Protein 5FAF (pdb70)

Radius of gyration: 15.25 Å; Cα contacts (8 Å, |Δi|>4): 242; chains: 1; bounding box: 38×45×30 Å

InterPro domains:
  IPR007122 Villin/Gelsolin [PR00597] (375-396)
  IPR007122 Villin/Gelsolin [PR00597] (464-480)
  IPR007122 Villin/Gelsolin [PR00597] (489-507)
  IPR007122 Villin/Gelsolin [PR00597] (522-542)
  IPR007122 Villin/Gelsolin [PR00597] (576-596)
  IPR007122 Villin/Gelsolin [PR00597] (634-653)
  IPR007122 Villin/Gelsolin [PR00597] (690-712)
  IPR007122 Villin/Gelsolin [PR00597] (719-738)
  IPR007122 Villin/Gelsolin [PTHR11977] (52-773)
  IPR007122 Villin/Gelsolin [SM00262] (66-164)
  IPR007122 Villin/Gelsolin [SM00262] (185-277)
  IPR007122 Villin/Gelsolin [SM00262] (301-396)
  IPR007122 Villin/Gelsolin [SM00262] (445-542)
  IPR007122 Villin/Gelsolin [SM00262] (563-648)
  IPR007122 Villin/Gelsolin [SM00262] (668-763)
  IPR007123 Gelsolin-like domain [PF00626] (76-158)
  IPR007123 Gelsolin-like domain [PF00626] (197-270)
  IPR007123 Gelsolin-like domain [PF00626] (316-389)
  IPR007123 Gelsolin-like domain [PF00626] (455-536)
  IPR007123 Gelsolin-like domain [PF00626] (577-642)

Organism: Homo sapiens (NCBI:txid9606)

Secondary structure (DSSP, 8-state):
-----SPPPPPP-EEEEEE-SSS-EEEEE-SSGGG--TTSEEEEE-SSEEEEEE-TT--HHHHHHHHHHHHHIIIIISTT-SEEEEEETT---HHHHHHH-SPPP----PPP-

GO terms:
  GO:0060271 cilium assembly (P, IMP)
  GO:0005509 calcium ion binding (F, TAS)
  GO:0015629 actin cytoskeleton (C, TAS)
  GO:0051016 barbed-end actin filament capping (P, TAS)
  GO:1904813 ficolin-1-rich granule lumen (C, TAS)
  GO:0034774 secretory granule lumen (C, TAS)
  GO:0005576 extracellular region (C, TAS)
  GO:0005829 cytosol (C, TAS)
  GO:0005515 protein binding (F, IPI)
  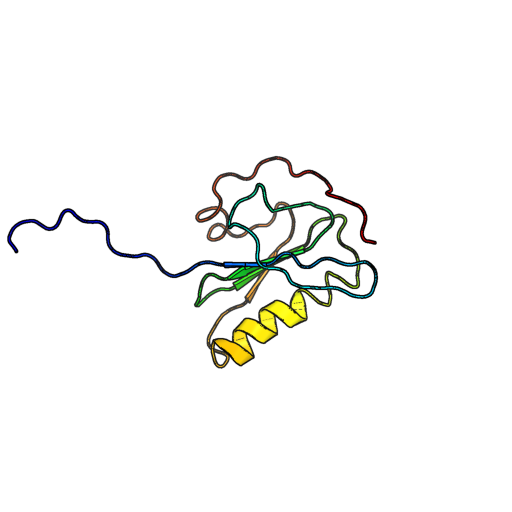GO:0030042 actin filament depolymerization (P, IDA)
  GO:0005576 extracellular region (C, HDA)
  GO:0036313 phosphatidylinositol 3-kinase catalytic subun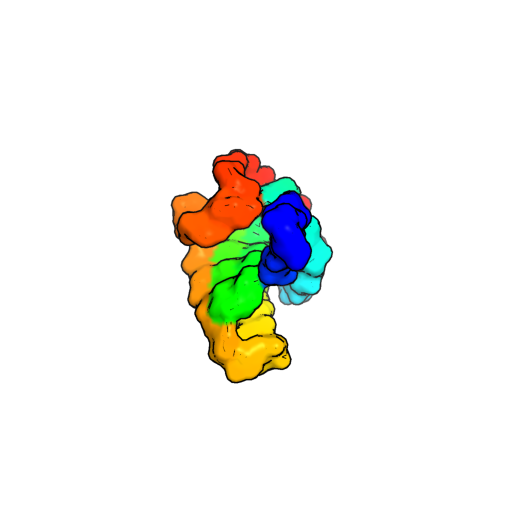it binding (F, IPI)
  GO:0015629 actin cytoskeleton (C, IDA)
  GO:0005576 extracellular region (C, IDA)
  GO:0005634 nucleus (C, IDA)
  GO:0005737 cytoplasm (C, IDA)
  GO:0005829 cytosol (C, IDA)
  GO:0005886 plasma membrane (C, IDA)
  GO:0016528 sarcoplasm (C, IDA)
  GO:0030478 actin cap (C, IDA)

Sequence (113 aa):
GSSSHHVVPNEVVVVQRLFQQVKGRRVVRATTEEVPVSWEESFKNGDCFILDLGNNIHQWCGSNSNRRYERRLKKATQVSKGIRDNERSSGRRARRVHVSEEEEGGTEPEEAMLQQVLGPKKPALPAGTTEDT

B-factor: mean 24.05, std 17.86, range [8.18, 190.81]

CATH classification: 3.40.20.10

Foldseek 3Di:
DPDDDDDDDAADKWKWWWAADQPTDTDTDDLELLPDALQTWMWIDRDQEIETEHHPNHDPNRVVVSVVVRVCCCCVVVVVRHHYHYDYVPGDDPVSCVRHPDHDDHHHDDDHD

Structure (mmCIF, N/CA/C/O backbone):
data_5FAF
#
_entry.id   5FAF
#
_cell.length_a   26.390
_cell.length_b   50.120
_cell.length_c   80.180
_cell.angle_alpha   90.00
_cell.angle_beta   90.00
_cell.angle_gamma   90.00
#
_symmetry.space_group_name_H-M   'P 2 21 21'
#
loop_
_entity.id
_entity.type
_entity.pdbx_description
1 polymer Gelsolin
2 non-polymer 'CALCIUM ION'
3 non-polymer GLYCEROL
4 non-polymer 'CHLORIDE ION'
5 non-polymer 'ACETATE ION'
6 water water
#
loop_
_atom_site.group_PDB
_atom_site.id
_atom_site.type_symbol
_atom_site.label_atom_id
_atom_site.label_alt_id
_atom_site.label_comp_id
_atom_site.label_asym_id
_atom_site.label_entity_id
_atom_site.label_seq_id
_atom_site.pdbx_PDB_ins_code
_atom_site.Cartn_x
_atom_site.Cartn_y
_atom_site.Cartn_z
_atom_site.occupancy
_atom_site.B_iso_or_equiv
_atom_site.auth_seq_id
_atom_site.auth_comp_id
_atom_site.auth_asym_id
_atom_site.auth_atom_id
_atom_site.pdbx_PDB_model_num
ATOM 1 N N . GLY A 1 1 ? -15.148 -46.352 -18.935 1.00 21.87 148 GLY A N 1
ATOM 2 C CA . GLY A 1 1 ? -16.493 -46.063 -19.285 1.00 23.00 148 GLY A CA 1
ATOM 3 C C . GLY A 1 1 ? -16.624 -45.522 -20.678 1.00 16.45 148 GLY A C 1
ATOM 4 O O . GLY A 1 1 ? -15.644 -45.130 -21.293 1.00 14.63 148 GLY A O 1
ATOM 5 N N . SER A 1 2 ? -17.851 -45.491 -21.140 1.00 16.93 149 SER A N 1
ATOM 6 C CA A SER A 1 2 ? -18.101 -45.020 -22.487 0.40 15.36 149 SER A CA 1
ATOM 7 C CA B SER A 1 2 ? -18.156 -44.996 -22.470 0.41 16.29 149 SER A CA 1
ATOM 8 C CA C SER A 1 2 ? -18.142 -45.013 -22.477 0.19 17.51 149 SER A CA 1
ATOM 9 C C . SER A 1 2 ? -17.857 -43.532 -22.689 1.00 15.31 149 SER A C 1
ATOM 10 O O . SER A 1 2 ? -17.483 -43.123 -23.802 1.00 15.61 149 SER A O 1
ATOM 17 N N . HIS A 1 3 ? -18.056 -42.697 -21.656 1.00 15.92 150 HIS A N 1
ATOM 18 C CA . HIS A 1 3 ? -17.912 -41.226 -21.826 1.00 16.16 150 HIS A CA 1
ATOM 19 C C . HIS A 1 3 ? -17.111 -40.625 -20.729 1.00 14.45 150 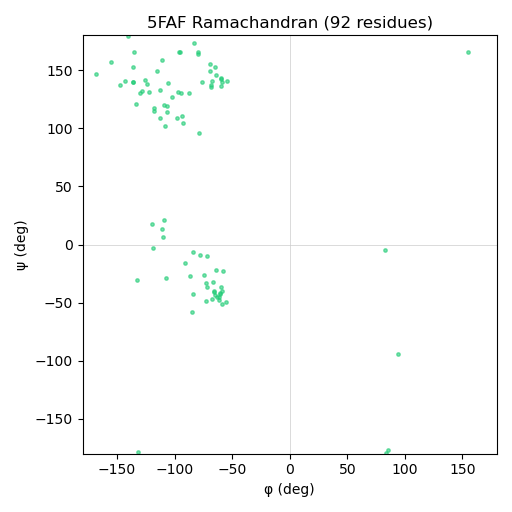HIS A C 1
ATOM 20 O O . HIS A 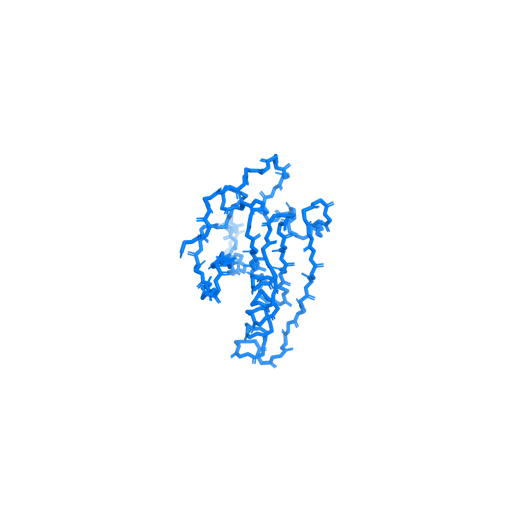1 3 ? -17.483 -40.729 -19.584 1.00 20.69 150 HIS A O 1
ATOM 27 N N . HIS A 1 4 ? -16.021 -39.999 -21.089 1.00 14.46 151 HIS A N 1
ATOM 28 C CA . HIS A 1 4 ? -15.102 -39.352 -20.173 1.00 13.74 151 HIS A CA 1
ATOM 29 C C . HIS A 1 4 ? -15.240 -37.892 -20.344 1.00 14.97 151 HIS A C 1
ATOM 30 O O . HIS A 1 4 ? -14.684 -37.301 -21.313 1.00 15.81 151 HIS A O 1
ATOM 37 N N . VAL A 1 5 ? -15.956 -37.254 -19.411 1.00 15.37 152 VAL A N 1
ATOM 38 C CA . VAL A 1 5 ? -16.221 -35.815 -19.561 1.00 17.66 152 VAL A CA 1
ATOM 39 C C . VAL A 1 5 ? -15.624 -35.000 -18.414 1.00 15.76 152 VAL A C 1
ATOM 40 O O . VAL A 1 5 ? -15.692 -33.752 -18.426 1.00 18.88 152 VAL A O 1
ATOM 44 N N . VAL A 1 6 ? -15.013 -35.670 -17.425 1.00 15.83 153 VAL A N 1
ATOM 45 C CA . VAL A 1 6 ? -14.471 -34.965 -16.270 1.00 16.81 153 VAL A CA 1
ATOM 46 C C . VAL A 1 6 ? -13.039 -34.521 -16.597 1.00 15.97 153 VAL A C 1
ATOM 47 O O . VAL A 1 6 ? -12.189 -35.340 -16.968 1.00 17.00 153 VAL A O 1
ATOM 51 N N . PRO A 1 7 ? -12.750 -33.217 -16.340 1.00 16.21 154 PRO A N 1
ATOM 52 C CA . PRO A 1 7 ? -11.388 -32.773 -16.533 1.00 18.49 154 PRO A CA 1
ATOM 53 C C . PRO A 1 7 ? -10.341 -33.531 -15.677 1.00 17.53 154 PRO A C 1
ATOM 54 O O . PRO A 1 7 ? -10.583 -33.773 -14.488 1.00 21.89 154 PRO A O 1
ATOM 58 N N . ASN A 1 8 ? -9.175 -33.840 -16.238 1.00 17.77 155 ASN A N 1
ATOM 59 C CA . ASN A 1 8 ? -8.039 -34.375 -15.478 1.00 19.42 155 ASN A CA 1
ATOM 60 C C . ASN A 1 8 ? -7.448 -33.300 -14.526 1.00 21.99 155 ASN A C 1
ATOM 61 O O . ASN A 1 8 ? -7.432 -32.087 -14.849 1.00 25.34 155 ASN A O 1
ATOM 66 N N . GLU A 1 9 ? -6.801 -33.776 -13.465 1.00 21.71 156 GLU A N 1
ATOM 67 C CA . GLU A 1 9 ? -6.055 -32.897 -12.572 1.00 26.39 156 GLU A CA 1
ATOM 68 C C . GLU A 1 9 ? -4.828 -32.321 -13.240 1.00 40.99 156 GLU A C 1
ATOM 69 O O . GLU A 1 9 ? -4.197 -33.039 -13.937 1.00 33.16 156 GLU A O 1
ATOM 75 N N . VAL A 1 10 ? -4.514 -31.018 -13.078 1.00 35.45 157 VAL A N 1
ATOM 76 C CA . VAL A 1 10 ? -3.230 -30.444 -13.610 1.00 38.68 157 VAL A CA 1
ATOM 77 C C . VAL A 1 10 ? -2.200 -30.425 -12.492 1.00 27.09 157 VAL A C 1
ATOM 78 O O . VAL A 1 10 ? -2.513 -30.683 -11.415 1.00 30.69 157 VAL A O 1
ATOM 82 N N . VAL A 1 11 ? -0.923 -30.225 -12.880 1.00 38.34 158 VAL A N 1
ATOM 83 C CA . VAL A 1 11 ? 0.218 -30.305 -12.000 1.00 38.38 158 VAL A CA 1
ATOM 84 C C . VAL A 1 11 ? -0.016 -29.205 -10.879 1.00 26.19 158 VAL A C 1
ATOM 85 O O . VAL A 1 11 ? -0.560 -28.181 -11.130 1.00 28.74 158 VAL A O 1
ATOM 89 N N . VAL A 1 12 ? 0.346 -29.499 -9.670 1.00 26.09 159 VAL A N 1
ATOM 90 C CA A VAL A 1 12 ? 0.340 -28.517 -8.584 0.50 20.28 159 VAL A CA 1
ATOM 91 C CA B VAL A 1 12 ? 0.314 -28.517 -8.609 0.50 20.83 159 VAL A CA 1
ATOM 92 C C . VAL A 1 12 ? 1.230 -27.307 -8.980 1.00 18.06 159 VAL A C 1
ATOM 93 O O . VAL A 1 12 ? 2.253 -27.428 -9.620 1.00 23.02 159 VAL A O 1
ATOM 100 N N . GLN A 1 13 ? 0.753 -26.137 -8.649 1.00 15.63 160 GLN A N 1
ATOM 101 C CA . GLN A 1 13 ? 1.434 -24.877 -8.860 1.00 15.02 160 GLN A CA 1
ATOM 102 C C . GLN A 1 13 ? 1.500 -24.160 -7.523 1.00 13.73 160 GLN A C 1
ATOM 103 O O . GLN A 1 13 ? 0.505 -24.161 -6.772 1.00 16.22 160 GLN A O 1
ATOM 109 N N . ARG A 1 14 ? 2.609 -23.515 -7.272 1.00 11.49 161 ARG A N 1
ATOM 110 C CA . ARG A 1 14 ? 2.748 -22.656 -6.057 1.00 11.39 161 ARG A CA 1
ATOM 111 C C . ARG A 1 14 ? 3.420 -21.375 -6.434 1.00 10.39 161 ARG A C 1
ATOM 112 O O . ARG A 1 14 ? 4.205 -21.342 -7.392 1.00 10.82 161 ARG A O 1
ATOM 120 N N . LEU A 1 15 ? 3.119 -20.319 -5.671 1.00 10.31 162 LEU A N 1
ATOM 121 C CA . LEU A 1 15 ? 3.771 -19.051 -5.863 1.00 10.24 162 LEU A CA 1
ATOM 122 C C . LEU A 1 15 ? 4.319 -18.600 -4.491 1.00 9.83 162 LEU A C 1
ATOM 123 O O . LEU A 1 15 ? 3.580 -18.612 -3.514 1.00 10.12 162 LEU A O 1
ATOM 128 N N . PHE A 1 16 ? 5.567 -18.183 -4.482 1.00 9.57 163 PHE A N 1
ATOM 129 C CA . PHE A 1 16 ? 6.175 -17.594 -3.294 1.00 9.94 163 PHE A CA 1
ATOM 130 C C . PHE A 1 16 ? 6.491 -16.144 -3.484 1.00 9.38 163 PHE A C 1
ATOM 131 O O . PHE A 1 16 ? 7.131 -15.774 -4.514 1.00 10.71 163 PHE A O 1
ATOM 139 N N . GLN A 1 17 ? 6.135 -15.314 -2.512 1.00 9.48 164 GLN A N 1
ATOM 140 C CA A GLN A 1 17 ? 6.615 -13.949 -2.433 0.41 10.17 164 GLN A CA 1
ATOM 141 C CA B GLN A 1 17 ? 6.592 -13.969 -2.408 0.59 10.36 164 GLN A CA 1
ATOM 142 C C . GLN A 1 17 ? 7.914 -13.927 -1.619 1.00 10.09 164 GLN A C 1
ATOM 143 O O . GLN A 1 17 ? 7.953 -14.490 -0.518 1.00 11.38 164 GLN A O 1
ATOM 154 N N . VAL A 1 18 ? 8.918 -13.295 -2.200 1.00 9.80 165 VAL A N 1
ATOM 155 C CA . VAL A 1 18 ? 10.234 -13.165 -1.597 1.00 10.01 165 VAL A CA 1
ATOM 156 C C . VAL A 1 18 ? 10.425 -11.705 -1.291 1.00 10.49 165 VAL A C 1
ATOM 157 O O . VAL A 1 18 ? 10.542 -10.863 -2.181 1.00 11.35 165 VAL A O 1
ATOM 161 N N . LYS A 1 19 ? 10.398 -11.393 0.031 1.00 10.77 166 LYS A N 1
ATOM 162 C CA . LYS A 1 19 ? 10.239 -10.026 0.506 1.00 12.04 166 LYS A CA 1
ATOM 163 C C . LYS A 1 19 ? 10.978 -9.768 1.804 1.00 12.49 166 LYS A C 1
ATOM 164 O O . LYS A 1 19 ? 10.852 -10.597 2.729 1.00 13.46 166 LYS A O 1
ATOM 170 N N . GLY A 1 20 ? 11.641 -8.632 1.884 1.00 14.03 167 GLY A N 1
ATOM 171 C CA . GLY A 1 20 ? 12.191 -8.169 3.119 1.00 16.24 167 GLY A CA 1
ATOM 172 C C . GLY A 1 20 ? 13.335 -7.277 2.872 1.00 21.96 167 GLY A C 1
ATOM 173 O O . GLY A 1 20 ? 13.934 -7.192 1.805 1.00 21.59 167 GLY A O 1
ATOM 174 N N . ARG A 1 21 ? 13.649 -6.616 3.971 1.00 30.44 168 ARG A N 1
ATOM 175 C CA . ARG A 1 21 ? 14.499 -5.374 3.931 1.00 38.38 168 ARG A CA 1
ATOM 176 C C . ARG A 1 21 ? 15.888 -5.834 3.930 1.00 31.00 168 ARG A C 1
ATOM 177 O O . ARG A 1 21 ? 16.667 -5.419 3.048 1.00 64.97 168 ARG A O 1
ATOM 185 N N . ARG A 1 22 ? 16.237 -6.605 4.985 1.00 30.68 169 ARG A N 1
ATOM 186 C CA . ARG A 1 22 ? 17.477 -7.337 5.052 1.00 32.37 169 ARG A CA 1
ATOM 187 C C . ARG A 1 22 ? 17.274 -8.795 5.495 1.00 67.94 169 ARG A C 1
ATOM 188 O O . ARG A 1 22 ? 18.062 -9.685 5.078 1.00 49.46 169 ARG A O 1
ATOM 196 N N . VAL A 1 23 ? 16.230 -9.041 6.322 1.00 32.28 170 VAL A N 1
ATOM 197 C CA . VAL A 1 23 ? 15.734 -10.400 6.629 1.00 20.74 170 VAL A CA 1
ATOM 198 C C . VAL A 1 23 ? 14.638 -10.669 5.616 1.00 17.79 170 VAL A C 1
ATOM 199 O O . VAL A 1 23 ? 13.522 -10.121 5.635 1.00 27.65 170 VAL A O 1
ATOM 203 N N . VAL A 1 24 ? 14.976 -11.474 4.663 1.00 15.72 171 VAL A N 1
ATOM 204 C CA . VAL A 1 24 ? 14.098 -11.746 3.528 1.00 13.10 171 VAL A CA 1
ATOM 205 C C . VAL A 1 24 ? 13.433 -13.109 3.728 1.00 13.34 171 VAL A C 1
ATOM 206 O O . VAL A 1 24 ? 14.132 -14.090 3.957 1.00 17.49 171 VAL A O 1
ATOM 210 N N . ARG A 1 25 ? 12.104 -13.158 3.639 1.00 12.19 172 ARG A N 1
ATOM 211 C CA . ARG A 1 25 ? 11.320 -14.331 3.822 1.00 12.44 172 ARG A CA 1
ATOM 212 C C . ARG A 1 25 ? 10.605 -14.702 2.503 1.00 12.15 172 ARG A C 1
ATOM 213 O O . ARG A 1 25 ? 10.223 -13.825 1.756 1.00 14.65 172 ARG A O 1
ATOM 221 N N . ALA A 1 26 ? 10.402 -16.007 2.325 1.00 10.21 173 ALA A N 1
ATOM 222 C CA . ALA A 1 26 ? 9.589 -16.548 1.254 1.00 10.50 173 ALA A CA 1
ATOM 223 C C . ALA A 1 26 ? 8.304 -17.052 1.800 1.00 11.31 173 ALA A C 1
ATOM 224 O O . ALA A 1 26 ? 8.314 -17.939 2.661 1.00 13.72 173 ALA A O 1
ATOM 226 N N . THR A 1 27 ? 7.182 -16.489 1.352 1.00 11.05 174 THR A N 1
ATOM 227 C CA A THR A 1 27 ? 5.839 -16.771 1.856 0.69 11.03 174 THR A CA 1
ATOM 228 C CA B THR A 1 27 ? 5.890 -16.931 1.815 0.31 13.09 174 THR A CA 1
ATOM 229 C C . THR A 1 27 ? 4.995 -17.264 0.662 1.00 10.43 174 THR A C 1
ATOM 230 O O . THR A 1 27 ? 4.944 -16.588 -0.360 1.00 11.47 174 THR A O 1
ATOM 237 N N . GLU A 1 28 ? 4.297 -18.376 0.856 1.00 11.21 175 GLU A N 1
ATOM 238 C CA A GLU A 1 28 ? 3.402 -18.813 -0.197 0.50 11.33 175 GLU A CA 1
ATOM 239 C CA B GLU A 1 28 ? 3.404 -18.859 -0.208 0.50 12.28 175 GLU A CA 1
ATOM 240 C C . GLU A 1 28 ? 2.195 -17.906 -0.289 1.00 11.23 175 GLU A C 1
ATOM 241 O O . GLU A 1 28 ? 1.599 -17.531 0.750 1.00 13.91 175 GLU A O 1
ATOM 252 N N . VAL A 1 29 ? 1.823 -17.550 -1.525 1.00 10.51 176 VAL A N 1
ATOM 253 C CA . VAL A 1 29 ? 0.758 -16.624 -1.811 1.00 10.26 176 VAL A CA 1
ATOM 254 C C . VAL A 1 29 ? -0.102 -17.215 -2.941 1.00 10.65 176 VAL A C 1
ATOM 255 O O . VAL A 1 29 ? 0.326 -18.147 -3.644 1.00 11.46 176 VAL A O 1
ATOM 259 N N . PRO A 1 30 ? -1.302 -16.676 -3.176 1.00 11.68 177 PRO A N 1
ATOM 260 C CA . PRO A 1 30 ? -2.123 -17.227 -4.255 1.00 11.70 177 PRO A CA 1
ATOM 261 C C . PRO A 1 30 ? -1.453 -17.036 -5.611 1.00 11.53 177 PRO A C 1
ATOM 262 O O . PRO A 1 30 ? -0.819 -16.050 -5.912 1.00 12.55 177 PRO A O 1
ATOM 266 N N . VAL A 1 31 ? -1.679 -18.029 -6.475 1.00 12.01 178 VAL A N 1
ATOM 267 C CA . VAL A 1 31 ? -1.104 -18.010 -7.827 1.00 12.43 178 VAL A CA 1
ATOM 268 C C . VAL A 1 31 ? -1.941 -17.082 -8.709 1.00 12.41 178 VAL A C 1
ATOM 269 O O . VAL A 1 31 ? -2.987 -17.488 -9.255 1.00 14.79 178 VAL A O 1
ATOM 273 N N . SER A 1 32 ? -1.499 -15.846 -8.838 1.00 13.30 179 SER A N 1
ATOM 274 C CA . SER A 1 32 ? -2.232 -14.800 -9.501 1.00 14.25 179 SER A CA 1
ATOM 275 C C . SER A 1 32 ? -1.334 -13.598 -9.720 1.00 12.28 179 SER A C 1
ATOM 276 O O . SER A 1 32 ? -0.525 -13.313 -8.826 1.00 12.39 179 SER A O 1
ATOM 279 N N . TRP A 1 33 ? -1.525 -12.870 -10.816 1.00 12.71 180 TRP A N 1
ATOM 280 C CA . TRP A 1 33 ? -0.831 -11.582 -10.931 1.00 12.56 180 TRP A CA 1
ATOM 281 C C . TRP A 1 33 ? -1.171 -10.638 -9.789 1.00 13.55 180 TRP A C 1
ATOM 282 O O . TRP A 1 33 ? -0.406 -9.752 -9.526 1.00 13.54 180 TRP A O 1
ATOM 293 N N . GLU A 1 34 ? -2.340 -10.849 -9.122 1.00 13.94 181 GLU A N 1
ATOM 294 C CA A GLU A 1 34 ? -2.663 -9.919 -8.036 0.56 11.17 181 GLU A CA 1
ATOM 295 C CA B GLU A 1 34 ? -2.724 -10.017 -7.987 0.44 14.95 181 GLU A CA 1
ATOM 296 C C . GLU A 1 34 ? -1.700 -10.075 -6.865 1.00 13.87 181 GLU A C 1
ATOM 297 O O . GLU A 1 34 ? -1.564 -9.137 -6.037 1.00 15.15 181 GLU A O 1
ATOM 308 N N . SER A 1 35 ? -0.974 -11.201 -6.768 1.00 12.49 182 SER A N 1
ATOM 309 C CA . SER A 1 35 ? 0.074 -11.347 -5.772 1.00 11.42 182 SER A CA 1
ATOM 310 C C . SER A 1 35 ? 1.334 -10.569 -6.087 1.00 11.36 182 SER A C 1
ATOM 311 O O . SER A 1 35 ? 2.141 -10.260 -5.197 1.00 12.52 182 SER A O 1
ATOM 314 N N . PHE A 1 36 ? 1.563 -10.317 -7.371 1.00 12.01 183 PHE A N 1
ATOM 315 C CA . PHE A 1 36 ? 2.813 -9.730 -7.809 1.00 12.33 183 PHE A CA 1
ATOM 316 C C . PHE A 1 36 ? 2.867 -8.231 -7.495 1.00 13.23 183 PHE A C 1
ATOM 317 O O . PHE A 1 36 ? 1.902 -7.508 -7.697 1.00 15.16 183 PHE A O 1
ATOM 325 N N . LYS A 1 37 ? 4.037 -7.784 -7.070 1.00 12.39 184 LYS A N 1
ATOM 326 C CA . LYS A 1 37 ? 4.344 -6.418 -6.802 1.00 13.25 184 LYS A CA 1
ATOM 327 C C . LYS A 1 37 ? 5.689 -6.100 -7.367 1.00 13.92 184 LYS A C 1
ATOM 328 O O . LYS A 1 37 ? 6.620 -6.919 -7.243 1.00 14.86 184 LYS A O 1
ATOM 334 N N . ASN A 1 38 ? 5.857 -4.904 -7.966 1.00 13.75 185 ASN A N 1
ATOM 335 C CA . ASN A 1 38 ? 7.136 -4.625 -8.564 1.00 15.44 185 ASN A CA 1
ATOM 336 C C . ASN A 1 38 ? 8.266 -4.373 -7.539 1.00 13.19 185 ASN A C 1
ATOM 337 O O . ASN A 1 38 ? 9.418 -4.350 -7.941 1.00 16.40 185 ASN A O 1
ATOM 342 N N . GLY A 1 39 ? 7.891 -4.248 -6.273 1.00 12.66 186 GLY A N 1
ATOM 343 C CA . GLY A 1 39 ? 8.876 -4.095 -5.227 1.00 13.64 186 GLY A CA 1
ATOM 344 C C . GLY A 1 39 ? 9.489 -5.368 -4.700 1.00 13.13 186 GLY A C 1
ATOM 345 O O . GLY A 1 39 ? 10.426 -5.256 -3.929 1.00 14.43 186 GLY A O 1
ATOM 346 N N . ASP A 1 40 ? 9.024 -6.568 -5.118 1.00 12.26 187 ASP A N 1
ATOM 347 C CA . ASP A 1 40 ? 9.506 -7.799 -4.548 1.00 11.81 187 ASP A CA 1
ATOM 348 C C . ASP A 1 40 ? 9.877 -8.811 -5.633 1.00 11.47 187 ASP A C 1
ATOM 349 O O . ASP A 1 40 ? 9.795 -8.472 -6.833 1.00 11.93 187 ASP A O 1
ATOM 354 N N . CYS A 1 41 ? 10.309 -9.985 -5.217 1.00 10.60 188 CYS A N 1
ATOM 355 C CA . CYS A 1 41 ? 10.558 -11.107 -6.099 1.00 10.30 188 CYS A CA 1
ATOM 356 C C . CYS A 1 41 ? 9.532 -12.193 -5.844 1.00 9.63 188 CYS A C 1
ATOM 357 O O . CYS A 1 41 ? 8.938 -12.269 -4.753 1.00 9.88 188 CYS A O 1
ATOM 360 N N . PHE A 1 42 ? 9.349 -13.075 -6.837 1.00 9.13 189 PHE A N 1
ATOM 361 C CA . PHE A 1 42 ? 8.354 -14.128 -6.812 1.00 9.51 189 PHE A CA 1
ATOM 362 C C . PHE A 1 42 ? 8.899 -15.378 -7.473 1.00 9.26 189 PHE A C 1
ATOM 363 O O . PHE A 1 42 ? 9.581 -15.289 -8.502 1.00 10.63 189 PHE A O 1
ATOM 371 N N . ILE A 1 43 ? 8.563 -16.530 -6.867 1.00 8.18 190 ILE A N 1
ATOM 372 C CA . ILE A 1 43 ? 8.968 -17.813 -7.431 1.00 8.85 190 ILE A CA 1
ATOM 373 C C . ILE A 1 43 ? 7.714 -18.564 -7.766 1.00 9.17 190 ILE A C 1
ATOM 374 O O . ILE A 1 43 ? 6.898 -18.913 -6.869 1.00 9.73 190 ILE A O 1
ATOM 379 N N . LEU A 1 44 ? 7.510 -18.808 -9.090 1.00 8.96 191 LEU A N 1
ATOM 380 C CA . LEU A 1 44 ? 6.359 -19.577 -9.563 1.00 9.34 191 LEU A CA 1
ATOM 381 C C . LEU A 1 44 ? 6.827 -21.014 -9.805 1.00 9.67 191 LEU A C 1
ATOM 382 O O . LEU A 1 44 ? 7.630 -21.257 -10.763 1.00 10.35 191 LEU A O 1
ATOM 387 N N . ASP A 1 45 ? 6.415 -21.961 -8.961 1.00 9.45 192 ASP A N 1
ATOM 388 C CA . ASP A 1 45 ? 6.815 -23.332 -9.027 1.00 9.68 192 ASP A CA 1
ATOM 389 C C . ASP A 1 45 ? 5.820 -24.133 -9.827 1.00 11.31 192 ASP A C 1
ATOM 390 O O . ASP A 1 45 ? 4.664 -24.278 -9.390 1.00 12.50 192 ASP A O 1
ATOM 395 N N . LEU A 1 46 ? 6.252 -24.567 -10.994 1.00 10.77 193 LEU A N 1
ATOM 396 C CA . LEU A 1 46 ? 5.450 -25.382 -11.892 1.00 12.42 193 LEU A CA 1
ATOM 397 C C . LEU A 1 46 ? 5.921 -26.808 -11.978 1.00 14.38 193 LEU A C 1
ATOM 398 O O . LEU A 1 46 ? 5.638 -27.481 -12.968 1.00 21.72 193 LEU A O 1
ATOM 403 N N . GLY A 1 47 ? 6.656 -27.280 -11.012 1.00 13.17 194 GLY A N 1
ATOM 404 C CA . GLY A 1 47 ? 7.041 -28.686 -10.928 1.00 14.73 194 GLY A CA 1
ATOM 405 C C . GLY A 1 47 ? 8.389 -28.938 -11.550 1.00 11.60 194 GLY A C 1
ATOM 406 O O . GLY A 1 47 ? 9.418 -28.716 -10.945 1.00 13.39 194 GLY A O 1
ATOM 407 N N . ASN A 1 48 ? 8.376 -29.326 -12.832 1.00 12.63 195 ASN A N 1
ATOM 408 C CA . ASN A 1 48 ? 9.624 -29.520 -13.543 1.00 12.04 195 ASN A CA 1
ATOM 409 C C . ASN A 1 48 ? 10.310 -28.242 -14.012 1.00 11.94 195 ASN A C 1
ATOM 410 O O . ASN A 1 48 ? 11.462 -28.258 -14.434 1.00 13.26 195 ASN A O 1
ATOM 415 N N . ASN A 1 49 ? 9.578 -27.125 -13.871 1.00 11.40 196 ASN A N 1
ATOM 416 C CA . ASN A 1 49 ? 10.077 -25.831 -14.240 1.00 11.07 196 ASN A CA 1
ATOM 417 C C . ASN A 1 49 ? 9.703 -24.842 -13.111 1.00 10.62 196 ASN A C 1
ATOM 418 O O . ASN A 1 49 ? 8.592 -24.928 -12.572 1.00 11.22 196 ASN A O 1
ATOM 423 N N . ILE A 1 50 ? 10.638 -23.959 -12.805 1.00 9.94 197 ILE A N 1
ATOM 424 C CA . ILE A 1 50 ? 10.492 -22.989 -11.735 1.00 10.03 197 ILE A CA 1
ATOM 425 C C . ILE A 1 50 ? 10.856 -21.637 -12.353 1.00 9.76 197 ILE A C 1
ATOM 426 O O . ILE A 1 50 ? 11.907 -21.504 -12.955 1.00 12.05 197 ILE A O 1
ATOM 431 N N . HIS A 1 51 ? 9.979 -20.670 -12.135 1.00 9.46 198 HIS A N 1
ATOM 432 C CA . HIS A 1 51 ? 10.161 -19.347 -12.722 1.00 10.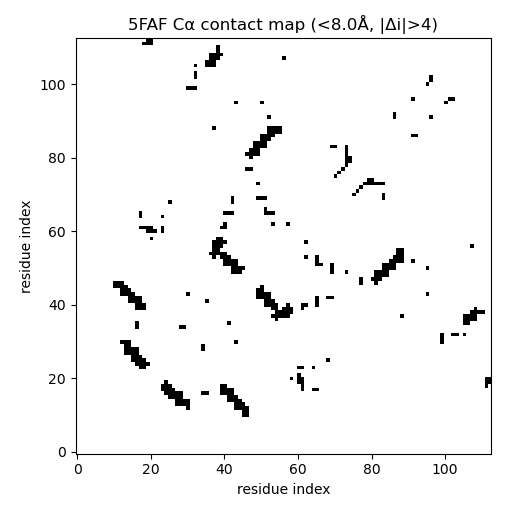35 198 HIS A CA 1
ATOM 433 C C . HIS A 1 51 ? 10.527 -18.401 -11.601 1.00 9.81 198 HIS A C 1
ATOM 434 O O . HIS A 1 51 ? 9.765 -18.219 -10.623 1.00 10.78 198 HIS A O 1
ATOM 441 N N . GLN A 1 52 ? 11.697 -17.776 -11.684 1.00 9.70 199 GLN A N 1
ATOM 442 C CA . GLN A 1 52 ? 12.216 -16.826 -10.683 1.00 9.59 199 GLN A CA 1
ATOM 443 C C . GLN A 1 52 ? 12.106 -15.420 -11.288 1.00 9.71 199 GLN A C 1
ATOM 444 O O . GLN A 1 52 ? 12.750 -15.118 -12.290 1.00 12.03 199 GLN A O 1
ATOM 450 N N . TRP A 1 53 ? 11.271 -14.575 -10.708 1.00 10.22 200 TRP A N 1
ATOM 451 C CA . TRP A 1 53 ? 10.926 -13.281 -11.227 1.00 10.49 200 TRP A CA 1
ATOM 452 C C . TRP A 1 53 ? 11.269 -12.215 -10.202 1.00 12.16 200 TRP A C 1
ATOM 453 O O . TRP A 1 53 ? 10.820 -12.338 -9.065 1.00 11.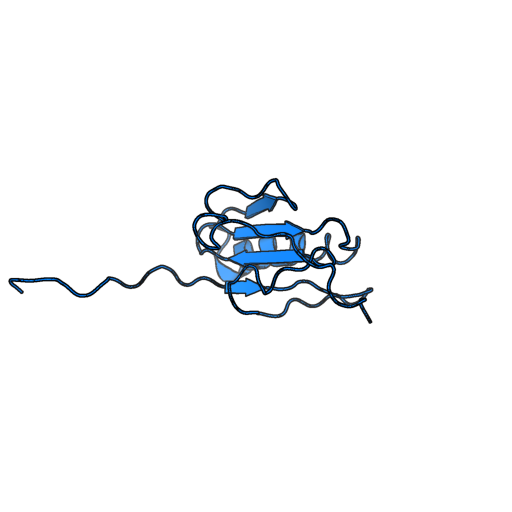15 200 TRP A O 1
ATOM 464 N N . CYS A 1 54 ? 11.957 -11.149 -10.619 1.00 11.85 201 CYS A N 1
ATOM 465 C CA . CYS A 1 54 ? 12.162 -10.044 -9.728 1.00 13.64 201 CYS A CA 1
ATOM 466 C C . CYS A 1 54 ? 11.677 -8.769 -10.295 1.00 15.06 201 CYS A C 1
ATOM 467 O O . CYS A 1 54 ? 11.925 -8.431 -11.483 1.00 16.75 201 CYS A O 1
ATOM 470 N N . GLY A 1 55 ? 11.018 -7.948 -9.476 1.00 14.05 202 GLY A N 1
ATOM 471 C CA . GLY A 1 55 ? 10.473 -6.706 -9.933 1.00 16.70 202 GLY A CA 1
ATOM 472 C C . GLY A 1 55 ? 11.554 -5.612 -10.028 1.00 15.53 202 GLY A C 1
ATOM 473 O O . GLY A 1 55 ? 12.609 -5.670 -9.380 1.00 17.65 202 GLY A O 1
ATOM 474 N N . SER A 1 56 ? 11.205 -4.552 -10.759 1.00 18.91 203 SER A N 1
ATOM 475 C CA . SER A 1 56 ? 12.116 -3.463 -10.957 1.00 22.71 203 SER A CA 1
ATOM 476 C C . SER A 1 56 ? 12.486 -2.720 -9.668 1.00 21.45 203 SER A C 1
ATOM 477 O O . SER A 1 56 ? 13.581 -2.133 -9.615 1.00 25.86 203 SER A O 1
ATOM 481 N N . ASN A 1 57 ? 11.678 -2.810 -8.630 1.00 18.17 204 ASN A N 1
ATOM 482 C CA . ASN A 1 57 ? 11.945 -2.134 -7.358 1.00 19.70 204 ASN A CA 1
ATOM 483 C C . ASN A 1 57 ? 12.292 -3.078 -6.215 1.00 17.52 204 ASN A C 1
ATOM 484 O O . ASN A 1 57 ? 12.346 -2.668 -5.079 1.00 19.59 204 ASN A O 1
ATOM 489 N N . SER A 1 58 ? 12.573 -4.322 -6.592 1.00 17.32 205 SER A N 1
ATOM 490 C CA . SER A 1 58 ? 13.080 -5.301 -5.641 1.00 15.92 205 SER A CA 1
ATOM 491 C C . SER A 1 58 ? 14.484 -4.888 -5.250 1.00 17.75 205 SER A C 1
ATOM 492 O O . SER A 1 58 ? 15.200 -4.172 -6.021 1.00 22.90 205 SER A O 1
ATOM 495 N N . ASN A 1 59 ? 14.823 -5.229 -4.006 1.00 16.12 206 ASN A N 1
ATOM 496 C CA . ASN A 1 59 ? 16.106 -4.889 -3.457 1.00 19.46 206 ASN A CA 1
ATOM 497 C C . ASN A 1 59 ? 17.099 -6.078 -3.634 1.00 19.14 206 ASN A C 1
ATOM 498 O O . ASN A 1 59 ? 16.715 -7.195 -3.972 1.00 16.90 206 ASN A O 1
ATOM 503 N N . ARG A 1 60 ? 18.394 -5.786 -3.445 1.00 20.83 207 ARG A N 1
ATOM 504 C CA A ARG A 1 60 ? 19.506 -6.753 -3.630 0.50 25.70 207 ARG A CA 1
ATOM 505 C CA B ARG A 1 60 ? 19.387 -6.789 -3.802 0.50 19.39 207 ARG A CA 1
ATOM 506 C C . ARG A 1 60 ? 19.300 -8.016 -2.863 1.00 19.42 207 ARG A C 1
ATOM 507 O O . ARG A 1 60 ? 19.559 -9.135 -3.299 1.00 18.50 207 ARG A O 1
ATOM 522 N N . TYR A 1 61 ? 18.848 -7.828 -1.633 1.00 19.16 208 TYR A N 1
ATOM 523 C CA . TYR A 1 61 ? 18.698 -8.920 -0.675 1.00 17.27 208 TYR A CA 1
ATOM 524 C C . TYR A 1 61 ? 17.606 -9.889 -1.164 1.00 15.18 208 TYR A C 1
ATOM 525 O O . TYR A 1 61 ? 17.737 -11.117 -1.091 1.00 14.00 208 TYR A O 1
ATOM 534 N N . GLU A 1 62 ? 16.528 -9.296 -1.686 1.00 14.83 209 GLU A N 1
ATOM 535 C CA . GLU A 1 62 ? 15.452 -10.092 -2.284 1.00 13.42 209 GLU A CA 1
ATOM 536 C C . GLU A 1 62 ? 15.890 -10.845 -3.514 1.00 12.91 209 GLU A C 1
ATOM 537 O O . GLU A 1 62 ? 15.548 -12.017 -3.680 1.00 12.53 209 GLU A O 1
ATOM 543 N N . ARG A 1 63 ? 16.646 -10.172 -4.384 1.00 13.78 210 ARG A N 1
ATOM 544 C CA A ARG A 1 63 ? 17.136 -10.843 -5.565 0.65 14.13 210 ARG A CA 1
ATOM 545 C CA B ARG A 1 63 ? 17.124 -10.826 -5.597 0.35 15.32 210 ARG A CA 1
ATOM 546 C C . ARG A 1 63 ? 18.047 -12.014 -5.267 1.00 14.14 210 ARG A C 1
ATOM 547 O O . ARG A 1 63 ? 17.934 -13.092 -5.861 1.00 13.91 210 ARG A O 1
ATOM 562 N N . LEU A 1 64 ? 18.937 -11.840 -4.275 1.00 13.98 211 LEU A N 1
ATOM 563 C CA . LEU A 1 64 ? 19.795 -12.915 -3.807 1.00 13.49 211 LEU A CA 1
ATOM 564 C C . LEU A 1 64 ? 19.017 -14.070 -3.260 1.00 12.00 211 LEU A C 1
ATOM 565 O O . LEU A 1 64 ? 19.263 -15.259 -3.565 1.00 12.14 211 LEU A O 1
ATOM 570 N N . LYS A 1 65 ? 18.045 -13.737 -2.392 1.00 11.18 212 LYS A N 1
ATOM 571 C CA A LYS A 1 65 ? 17.240 -14.755 -1.775 0.50 10.94 212 LYS A CA 1
ATOM 572 C CA B LYS A 1 65 ? 17.245 -14.800 -1.798 0.50 11.80 212 LYS A CA 1
ATOM 573 C C . LYS A 1 65 ? 16.391 -15.509 -2.824 1.00 11.26 212 LYS A C 1
ATOM 574 O O . LYS A 1 65 ? 16.141 -16.726 -2.724 1.00 12.19 212 LYS A O 1
ATOM 585 N N . ALA A 1 66 ? 15.907 -14.778 -3.838 1.00 11.26 213 ALA A N 1
ATOM 586 C CA . ALA A 1 66 ? 15.098 -15.453 -4.893 1.00 10.79 213 ALA A CA 1
ATOM 587 C C . ALA A 1 66 ? 15.909 -16.573 -5.581 1.00 10.68 213 ALA A C 1
ATOM 588 O O . ALA A 1 66 ? 15.374 -17.649 -5.825 1.00 11.18 213 ALA A O 1
ATOM 590 N N . THR A 1 67 ? 17.191 -16.322 -5.824 1.00 9.82 214 THR A N 1
ATOM 591 C CA . THR A 1 67 ? 18.048 -17.318 -6.377 1.00 10.37 214 THR A CA 1
ATOM 592 C C . THR A 1 67 ? 18.140 -18.563 -5.459 1.00 10.17 214 THR A C 1
ATOM 593 O O . THR A 1 67 ? 18.108 -19.709 -5.882 1.00 10.94 214 THR A O 1
ATOM 597 N N . GLN A 1 68 ? 18.255 -18.287 -4.148 1.00 10.06 215 GLN A N 1
ATOM 598 C CA . GLN A 1 68 ? 18.339 -19.383 -3.151 1.00 10.50 215 GLN A CA 1
ATOM 599 C C . GLN A 1 68 ? 17.048 -20.194 -3.079 1.00 9.70 215 GLN A C 1
ATOM 600 O O . GLN A 1 68 ? 17.067 -21.391 -2.906 1.00 10.62 215 GLN A O 1
ATOM 609 N N . VAL A 1 69 ? 15.912 -19.508 -3.148 1.00 9.43 216 VAL A N 1
ATOM 610 C CA . VAL A 1 69 ? 14.630 -20.208 -3.044 1.00 9.82 216 VAL A CA 1
ATOM 611 C C . VAL A 1 69 ? 14.430 -21.096 -4.283 1.00 10.61 216 VAL A C 1
ATOM 612 O O . VAL A 1 69 ? 14.025 -22.234 -4.168 1.00 11.11 216 VAL A O 1
ATOM 616 N N . SER A 1 70 ? 14.681 -20.554 -5.482 1.00 10.25 217 SER A N 1
ATOM 617 C CA . SER A 1 70 ? 14.516 -21.409 -6.663 1.00 10.53 217 SER A CA 1
ATOM 618 C C . SER A 1 70 ? 15.417 -22.604 -6.693 1.00 11.78 217 SER A C 1
ATOM 619 O O . SER A 1 70 ? 14.994 -23.719 -6.985 1.00 12.08 217 SER A O 1
ATOM 623 N N . LYS A 1 71 ? 16.696 -22.392 -6.383 1.00 11.67 218 LYS A N 1
ATOM 624 C CA . LYS A 1 71 ? 17.687 -23.474 -6.298 1.00 12.98 218 LYS A CA 1
ATOM 625 C C . LYS A 1 71 ? 17.277 -24.463 -5.231 1.00 12.08 218 LYS A C 1
ATOM 626 O O . LYS A 1 71 ? 17.471 -25.655 -5.339 1.00 12.50 218 LYS A O 1
ATOM 632 N N . GLY A 1 72 ? 16.800 -23.937 -4.085 1.00 11.31 219 GLY A N 1
ATOM 633 C CA . GLY A 1 72 ? 16.388 -24.794 -3.005 1.00 11.46 219 GLY A CA 1
ATOM 634 C C . GLY A 1 72 ? 15.196 -25.705 -3.361 1.00 10.98 219 GLY A C 1
ATOM 635 O O . GLY A 1 72 ? 15.218 -26.876 -3.033 1.00 11.61 219 GLY A O 1
ATOM 636 N N . ILE A 1 73 ? 14.193 -25.127 -4.005 1.00 10.57 220 ILE A N 1
ATOM 637 C CA . ILE A 1 73 ? 13.108 -25.996 -4.482 1.00 10.54 220 ILE A CA 1
ATOM 638 C C . ILE A 1 73 ? 13.692 -27.061 -5.442 1.00 10.10 220 ILE A C 1
ATOM 639 O O . ILE A 1 73 ? 13.408 -28.254 -5.302 1.00 12.20 220 ILE A O 1
ATOM 644 N N . ARG A 1 74 ? 14.458 -26.596 -6.417 1.00 11.12 221 ARG A N 1
ATOM 645 C CA . ARG A 1 74 ? 15.010 -27.548 -7.384 1.00 11.66 221 ARG A CA 1
ATOM 646 C C . ARG A 1 74 ? 15.820 -28.687 -6.732 1.00 11.61 221 ARG A C 1
ATOM 647 O O . ARG A 1 74 ? 15.616 -29.856 -7.040 1.00 13.78 221 ARG A O 1
ATOM 655 N N . ASP A 1 75 ? 16.725 -28.270 -5.853 1.00 11.29 222 ASP A N 1
ATOM 656 C CA . ASP A 1 75 ? 17.668 -29.222 -5.320 1.00 11.87 222 ASP A CA 1
ATOM 657 C C . ASP A 1 75 ? 17.104 -30.027 -4.123 1.00 12.62 222 ASP A C 1
ATOM 658 O O . ASP A 1 75 ? 17.390 -31.205 -3.994 1.00 14.94 222 ASP A O 1
ATOM 663 N N . ASN A 1 76 ? 16.402 -29.349 -3.222 1.00 13.46 223 ASN A N 1
ATOM 664 C CA . ASN A 1 76 ? 15.920 -29.999 -2.025 1.00 14.81 223 ASN A CA 1
ATOM 665 C C . ASN A 1 76 ? 14.599 -30.669 -2.213 1.00 16.12 223 ASN A C 1
ATOM 666 O O . ASN A 1 76 ? 14.294 -31.633 -1.501 1.00 18.09 223 ASN A O 1
ATOM 671 N N . GLU A 1 77 ? 13.779 -30.217 -3.128 1.00 14.51 224 GLU A N 1
ATOM 672 C CA . GLU A 1 77 ? 12.475 -30.776 -3.302 1.00 14.95 224 GLU A CA 1
ATOM 673 C C . GLU A 1 77 ? 12.288 -31.628 -4.562 1.00 14.01 224 GLU A C 1
ATOM 674 O O . GLU A 1 77 ? 11.453 -32.509 -4.564 1.00 13.88 224 GLU A O 1
ATOM 680 N N . ARG A 1 78 ? 13.055 -31.314 -5.613 1.00 13.91 225 ARG A N 1
ATOM 681 C CA . ARG A 1 78 ? 12.991 -31.988 -6.925 1.00 13.83 225 ARG A CA 1
ATOM 682 C C . ARG A 1 78 ? 14.251 -32.846 -7.186 1.00 16.27 225 ARG A C 1
ATOM 683 O O . ARG A 1 78 ? 14.459 -33.297 -8.311 1.00 14.53 225 ARG A O 1
ATOM 691 N N . SER A 1 79 ? 15.148 -32.980 -6.192 1.00 15.94 226 SER A N 1
ATOM 692 C CA A SER A 1 79 ? 16.329 -33.766 -6.407 0.65 17.51 226 SER A CA 1
ATOM 693 C CA B SER A 1 79 ? 16.433 -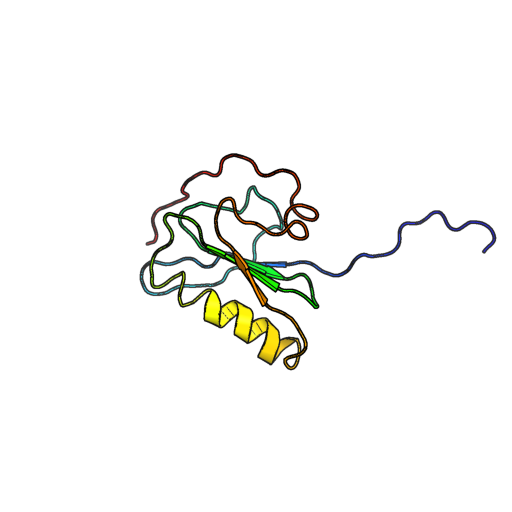33.722 -6.355 0.35 15.58 226 SER A CA 1
ATOM 694 C C . SER A 1 79 ? 17.236 -33.285 -7.558 1.00 14.79 226 SER A C 1
ATOM 695 O O . SER A 1 79 ? 17.926 -34.081 -8.218 1.00 15.78 226 SER A O 1
ATOM 700 N N . GLY A 1 80 ? 17.211 -31.988 -7.791 1.00 13.06 227 GLY A N 1
ATOM 701 C CA . GLY A 1 80 ? 17.950 -31.378 -8.889 1.00 13.68 227 GLY A CA 1
ATOM 702 C C . GLY A 1 80 ? 17.262 -31.424 -10.220 1.00 13.42 227 GLY A C 1
ATOM 703 O O . GLY A 1 80 ? 17.806 -30.918 -11.198 1.00 16.79 227 GLY A O 1
ATOM 704 N N . ARG A 1 81 ? 16.134 -32.088 -10.270 1.00 12.83 228 ARG A N 1
ATOM 705 C CA A ARG A 1 81 ? 15.457 -32.472 -11.507 0.51 13.98 228 ARG A CA 1
ATOM 706 C CA B ARG A 1 81 ? 15.515 -32.429 -11.553 0.49 16.03 228 ARG A CA 1
ATOM 707 C C . ARG A 1 81 ? 14.408 -31.452 -11.922 1.00 14.67 228 ARG A C 1
ATOM 708 O O . ARG A 1 81 ? 13.238 -31.773 -12.105 1.00 15.65 228 ARG A O 1
ATOM 723 N N . ALA A 1 82 ? 14.829 -30.195 -12.075 1.00 12.53 229 ALA A N 1
ATOM 724 C CA . ALA A 1 82 ? 13.936 -29.154 -12.496 1.00 12.65 229 ALA A CA 1
ATOM 725 C C . ALA A 1 82 ? 14.762 -28.061 -13.143 1.00 12.92 229 ALA A C 1
ATOM 726 O O . ALA A 1 82 ? 15.982 -27.967 -12.864 1.00 16.64 229 ALA A O 1
ATOM 728 N N . ARG A 1 83 ? 14.117 -27.235 -14.011 1.00 13.83 230 ARG A N 1
ATOM 729 C CA A ARG A 1 83 ? 14.848 -26.135 -14.554 0.49 15.89 230 ARG A CA 1
ATOM 730 C CA B ARG A 1 83 ? 14.711 -26.120 -14.756 0.51 13.11 230 ARG A CA 1
ATOM 731 C C . ARG A 1 83 ? 14.313 -24.816 -14.082 1.00 12.95 230 ARG A C 1
ATOM 732 O O . ARG A 1 83 ? 13.115 -24.585 -14.025 1.00 13.90 230 ARG A O 1
ATOM 747 N N . VAL A 1 84 ? 15.266 -23.969 -13.716 1.00 12.53 231 VAL A N 1
ATOM 748 C CA . VAL A 1 84 ? 14.953 -22.606 -13.245 1.00 10.98 231 VAL A CA 1
ATOM 749 C C . VAL A 1 84 ? 15.109 -21.628 -14.382 1.00 11.04 231 VAL A C 1
ATOM 750 O O . VAL A 1 84 ? 16.121 -21.634 -15.118 1.00 12.24 231 VAL A O 1
ATOM 754 N N . HIS A 1 85 ? 14.101 -20.769 -14.576 1.00 11.12 232 HIS A N 1
ATOM 755 C CA . HIS A 1 85 ? 14.077 -19.711 -15.602 1.00 11.11 232 HIS A CA 1
ATOM 756 C C . HIS A 1 85 ? 13.994 -18.378 -14.868 1.00 10.36 232 HIS A C 1
ATOM 757 O O . HIS A 1 85 ? 13.018 -18.145 -14.179 1.00 10.66 232 HIS A O 1
ATOM 764 N N . VAL A 1 86 ? 15.036 -17.556 -15.046 1.00 10.88 233 VAL A N 1
ATOM 765 C CA . VAL A 1 86 ? 15.056 -16.250 -14.379 1.00 10.64 233 VAL A CA 1
ATOM 766 C C . VAL A 1 86 ? 14.491 -15.233 -15.365 1.00 11.40 233 VAL A C 1
ATOM 767 O O . VAL A 1 86 ? 14.948 -15.153 -16.510 1.00 13.77 233 VAL A O 1
ATOM 771 N N . SER A 1 87 ? 13.528 -14.435 -14.897 1.00 11.35 234 SER A N 1
ATOM 772 C CA . SER A 1 87 ? 12.958 -13.365 -15.718 1.00 11.27 234 SER A CA 1
ATOM 773 C C . SER A 1 87 ? 12.721 -12.131 -14.839 1.00 11.49 234 SER A C 1
ATOM 774 O O . SER A 1 87 ? 12.997 -12.128 -13.630 1.00 11.87 234 SER A O 1
ATOM 777 N N . GLU A 1 88 ? 12.217 -11.098 -15.468 1.00 12.44 235 GLU A N 1
ATOM 778 C CA A GLU A 1 88 ? 11.972 -9.835 -14.806 0.51 15.47 235 GLU A CA 1
ATOM 779 C CA B GLU A 1 88 ? 11.965 -9.824 -14.823 0.49 14.32 235 GLU A CA 1
ATOM 780 C C . GLU A 1 88 ? 10.713 -9.213 -15.383 1.00 14.44 235 GLU A C 1
ATOM 781 O O . GLU A 1 88 ? 10.145 -9.750 -16.370 1.00 13.69 235 GLU A O 1
ATOM 792 N N . GLU A 1 89 ? 10.269 -8.095 -14.825 1.00 17.42 236 GLU A N 1
ATOM 793 C CA A GLU A 1 89 ? 9.046 -7.478 -15.345 0.56 19.83 236 GLU A CA 1
ATOM 794 C CA B GLU A 1 89 ? 8.988 -7.517 -15.270 0.44 23.74 236 GLU A CA 1
ATOM 795 C C . GLU A 1 89 ? 9.151 -7.238 -16.821 1.00 20.31 236 GLU A C 1
ATOM 796 O O . GLU A 1 89 ? 10.066 -6.545 -17.262 1.00 24.38 236 GLU A O 1
ATOM 807 N N . GLY A 1 90 ? 8.235 -7.779 -17.594 1.00 18.68 237 GLY A N 1
ATOM 808 C CA A GLY A 1 90 ? 8.212 -7.554 -19.048 0.02 18.75 237 GLY A CA 1
ATOM 809 C CA B GLY A 1 90 ? 8.208 -7.544 -19.034 0.98 21.67 237 GLY A CA 1
ATOM 810 C C . GLY A 1 90 ? 8.996 -8.548 -19.898 1.00 18.38 237 GLY A C 1
ATOM 811 O O . GLY A 1 90 ? 8.923 -8.482 -21.139 1.00 21.66 237 GLY A O 1
ATOM 812 N N . THR A 1 91 ? 9.700 -9.472 -19.217 1.00 14.39 238 THR A N 1
ATOM 813 C CA . THR A 1 91 ? 10.454 -10.506 -19.944 1.00 13.73 238 THR A CA 1
ATOM 814 C C . THR A 1 91 ? 9.994 -11.922 -19.621 1.00 13.70 238 THR A C 1
ATOM 815 O O . THR A 1 91 ? 10.666 -12.893 -19.888 1.00 14.50 238 THR A O 1
ATOM 819 N N . GLU A 1 92 ? 8.783 -11.955 -19.058 1.00 14.09 239 GLU A N 1
ATOM 820 C CA . GLU A 1 92 ? 8.243 -13.276 -18.569 1.00 13.91 239 GLU A CA 1
ATOM 821 C C . GLU A 1 92 ? 8.140 -14.298 -19.676 1.00 14.03 239 GLU A C 1
ATOM 822 O O . GLU A 1 92 ? 7.613 -13.971 -20.780 1.00 16.30 239 GLU A O 1
ATOM 828 N N . PRO A 1 93 ? 8.531 -15.543 -19.472 1.00 14.04 240 PRO A N 1
ATOM 829 C CA . PRO A 1 93 ? 8.378 -16.633 -20.479 1.00 15.33 240 PRO A CA 1
ATOM 830 C C . PRO A 1 93 ? 6.891 -16.870 -20.695 1.00 16.28 240 PRO A C 1
ATOM 831 O O . PRO A 1 93 ? 5.995 -16.666 -19.863 1.00 15.49 240 PRO A O 1
ATOM 835 N N . GLU A 1 94 ? 6.646 -17.363 -21.921 1.00 18.37 241 GLU A N 1
ATOM 836 C CA A GLU A 1 94 ? 5.281 -17.688 -22.301 0.45 19.41 241 GLU A CA 1
ATOM 837 C CA B GLU A 1 94 ? 5.306 -17.726 -22.310 0.55 17.23 241 GLU A CA 1
ATOM 838 C C . GLU A 1 94 ? 4.645 -18.673 -21.287 1.00 17.94 241 GLU A C 1
ATOM 839 O O . GLU A 1 94 ? 3.438 -18.563 -21.023 1.00 18.53 241 GLU A O 1
ATOM 850 N N . ALA A 1 95 ? 5.415 -19.612 -20.738 1.00 17.73 242 ALA A N 1
ATOM 851 C CA . ALA A 1 95 ? 4.845 -20.562 -19.816 1.00 21.51 242 ALA A CA 1
ATOM 852 C C . ALA A 1 95 ? 4.247 -19.868 -18.603 1.00 19.67 242 ALA A C 1
ATOM 853 O O . ALA A 1 95 ? 3.240 -20.304 -18.028 1.00 20.84 242 ALA A O 1
ATOM 855 N N . MET A 1 96 ? 4.908 -18.802 -18.170 1.00 17.92 243 MET A N 1
ATOM 856 C CA . MET A 1 96 ? 4.355 -18.054 -17.047 1.00 18.77 243 MET A CA 1
ATOM 857 C C . MET A 1 96 ? 3.110 -17.248 -17.382 1.00 14.61 243 MET A C 1
ATOM 858 O O . MET A 1 96 ? 2.161 -17.205 -16.597 1.00 18.34 243 MET A O 1
ATOM 863 N N . LEU A 1 97 ? 3.068 -16.690 -18.583 1.00 15.54 244 LEU A N 1
ATOM 864 C CA . LEU A 1 97 ? 1.888 -15.979 -19.071 1.00 17.76 244 LEU A CA 1
ATOM 865 C C . LEU A 1 97 ? 0.716 -16.944 -19.269 1.00 17.47 244 LEU A C 1
ATOM 866 O O . LEU A 1 97 ? -0.431 -16.599 -19.110 1.00 20.77 244 LEU A O 1
ATOM 871 N N . GLN A 1 98 ? 0.995 -18.173 -19.627 1.00 16.78 245 GLN A N 1
ATOM 872 C CA A GLN A 1 98 ? -0.022 -19.245 -19.806 0.53 20.42 245 GLN A CA 1
ATOM 873 C CA B GLN A 1 98 ? -0.096 -19.113 -19.802 0.47 18.81 245 GLN A CA 1
ATOM 874 C C . GLN A 1 98 ? -0.710 -19.489 -18.463 1.00 18.55 245 GLN A C 1
ATOM 875 O O . GLN A 1 98 ? -1.914 -19.645 -18.382 1.00 21.72 245 GLN A O 1
ATOM 886 N N . VAL A 1 99 ? 0.062 -19.558 -17.379 1.00 16.15 246 VAL A N 1
ATOM 887 C CA . VAL A 1 99 ? -0.474 -19.805 -16.076 1.00 15.89 246 VAL A CA 1
ATOM 888 C C . VAL A 1 99 ? -1.230 -18.591 -15.527 1.00 16.87 246 VAL A C 1
ATOM 889 O O . VAL A 1 99 ? -2.342 -18.732 -14.999 1.00 18.37 246 VAL A O 1
ATOM 893 N N . LEU A 1 100 ? -0.608 -17.421 -15.602 1.00 15.10 247 LEU A N 1
ATOM 894 C CA . LEU A 1 100 ? -1.140 -16.250 -14.915 1.00 15.35 247 LEU A CA 1
ATOM 895 C C . LEU A 1 100 ? -2.090 -15.412 -15.764 1.00 17.29 247 LEU A C 1
ATOM 896 O O . LEU A 1 100 ? -2.837 -14.584 -15.242 1.00 17.08 247 LEU A O 1
ATOM 901 N N . GLY A 1 101 ? -2.085 -15.628 -17.102 1.00 16.58 248 GLY A N 1
ATOM 902 C CA . GLY A 1 101 ? -2.848 -14.845 -18.025 1.00 17.40 248 GLY A CA 1
ATOM 903 C C . GLY A 1 101 ? -2.131 -13.577 -18.400 1.00 18.20 248 GLY A C 1
ATOM 904 O O . GLY A 1 101 ? -0.975 -13.320 -18.028 1.00 16.60 248 GLY A O 1
ATOM 905 N N . PRO A 1 102 ? -2.797 -12.787 -19.261 1.00 22.10 249 PRO A N 1
ATOM 906 C CA . PRO A 1 102 ? -2.161 -11.560 -19.641 1.00 27.36 249 PRO A CA 1
ATOM 907 C C . PRO A 1 102 ? -1.749 -10.692 -18.437 1.00 21.69 249 PRO A C 1
ATOM 908 O O . PRO A 1 102 ? -2.468 -10.525 -17.465 1.00 24.99 249 PRO A O 1
ATOM 912 N N . LYS A 1 103 ? -0.593 -10.104 -18.609 1.00 25.52 250 LYS A N 1
ATOM 913 C CA A LYS A 1 103 ? -0.002 -9.351 -17.512 0.79 26.45 250 LYS A CA 1
ATOM 914 C CA B LYS A 1 103 ? 0.094 -9.336 -17.585 0.21 24.42 250 LYS A CA 1
ATOM 915 C C . LYS A 1 103 ? -0.524 -7.941 -17.447 1.00 23.46 250 LYS A C 1
ATOM 916 O O . LYS A 1 103 ? -0.498 -7.193 -18.435 1.00 26.99 250 LYS A O 1
ATOM 927 N N . PRO A 1 104 ? -1.058 -7.585 -16.289 1.00 24.33 251 PRO A N 1
ATOM 928 C CA . PRO A 1 104 ? -1.498 -6.249 -16.031 1.00 25.71 251 PRO A CA 1
ATOM 929 C C . PRO A 1 104 ? -0.342 -5.325 -15.585 1.00 23.00 251 PRO A C 1
ATOM 930 O O . PRO A 1 104 ? 0.778 -5.773 -15.320 1.00 21.55 251 PRO A O 1
ATOM 934 N N . ALA A 1 105 ? -0.627 -4.049 -15.462 1.00 25.04 252 ALA A N 1
ATOM 935 C CA . ALA A 1 105 ? 0.312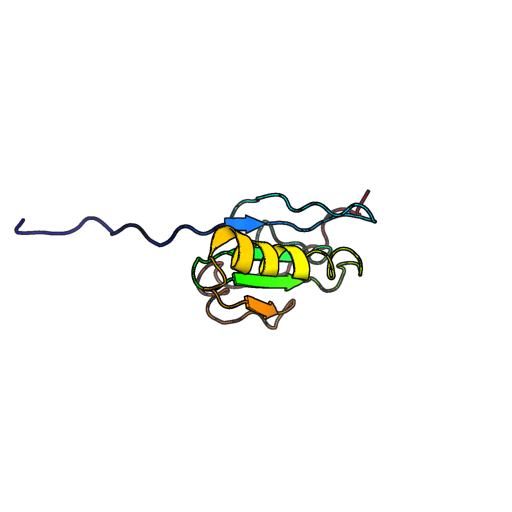 -3.145 -14.798 1.00 25.99 252 ALA A CA 1
ATOM 936 C C . ALA A 1 105 ? 0.309 -3.553 -13.314 1.00 20.64 252 ALA A C 1
ATOM 937 O O . ALA A 1 105 ? -0.735 -3.917 -12.730 1.00 26.36 252 ALA A O 1
ATOM 939 N N . LEU A 1 106 ? 1.484 -3.617 -12.772 1.00 20.73 253 LEU A N 1
ATOM 940 C CA . LEU A 1 106 ? 1.692 -4.077 -11.435 1.00 17.77 253 LEU A CA 1
ATOM 941 C C . LEU A 1 106 ? 2.006 -2.899 -10.543 1.00 19.97 253 LEU A C 1
ATOM 942 O O . LEU A 1 106 ? 2.826 -2.030 -10.898 1.00 23.29 253 LEU A O 1
ATOM 947 N N . PRO A 1 107 ? 1.434 -2.899 -9.319 1.00 17.99 254 PRO A N 1
ATOM 948 C CA . PRO A 1 107 ? 1.714 -1.901 -8.292 1.00 19.95 254 PRO A CA 1
ATOM 949 C C . PRO A 1 107 ? 3.021 -2.202 -7.591 1.00 16.72 254 PRO A C 1
ATOM 950 O O . PRO A 1 107 ? 3.586 -3.254 -7.710 1.00 17.17 254 PRO A O 1
ATOM 954 N N . ALA A 1 108 ? 3.524 -1.206 -6.850 1.00 18.49 255 ALA A N 1
ATOM 955 C CA . ALA A 1 108 ? 4.814 -1.333 -6.174 1.00 16.92 255 ALA A CA 1
ATOM 956 C C . ALA A 1 108 ? 4.763 -2.254 -4.965 1.00 16.32 255 ALA A C 1
ATOM 957 O O . ALA A 1 108 ? 5.758 -2.970 -4.684 1.00 16.00 255 ALA A O 1
ATOM 959 N N . GLY A 1 109 ? 3.639 -2.272 -4.273 1.00 16.68 256 GLY A N 1
ATOM 960 C CA . GLY A 1 109 ? 3.548 -2.989 -2.963 1.00 16.19 256 GLY A CA 1
ATOM 961 C C . GLY A 1 109 ? 4.026 -2.125 -1.806 1.00 15.84 256 GLY A C 1
ATOM 962 O O . GLY A 1 109 ? 4.382 -0.989 -1.981 1.00 17.32 256 GLY A O 1
ATOM 963 N N . THR A 1 110 ? 4.030 -2.745 -0.626 1.00 18.35 257 THR A N 1
ATOM 964 C CA A THR A 1 110 ? 4.416 -2.015 0.609 0.43 17.49 257 THR A CA 1
ATOM 965 C CA B THR A 1 110 ? 4.345 -2.116 0.630 0.57 16.99 257 THR A CA 1
ATOM 966 C C . THR A 1 110 ? 5.900 -2.041 0.816 1.00 15.91 257 THR A C 1
ATOM 967 O O . THR A 1 110 ? 6.630 -2.979 0.470 1.00 18.33 257 THR A O 1
ATOM 974 N N . GLU A 1 111 ? 6.368 -0.972 1.420 1.00 15.49 258 GLU A N 1
ATOM 975 C CA . GLU A 1 111 ? 7.766 -0.874 1.759 1.00 14.54 258 GLU A CA 1
ATOM 976 C C . GLU A 1 111 ? 8.142 -2.047 2.703 1.00 17.44 258 GLU A C 1
ATOM 977 O O . GLU A 1 111 ? 7.343 -2.474 3.568 1.00 19.78 258 GLU A O 1
ATOM 983 N N . ASP A 1 112 ? 9.361 -2.541 2.481 1.00 15.93 259 ASP A N 1
ATOM 984 C CA . ASP A 1 112 ? 9.882 -3.612 3.286 1.00 18.73 259 ASP A CA 1
ATOM 985 C C . ASP A 1 112 ? 10.126 -3.158 4.748 1.00 22.90 259 ASP A C 1
ATOM 986 O O . ASP A 1 112 ? 10.578 -1.989 4.912 1.00 24.43 259 ASP A O 1
ATOM 991 N N . THR A 1 113 ? 9.849 -3.958 5.760 0.80 26.75 260 THR A N 1
ATOM 992 C CA . THR A 1 113 ? 9.929 -3.346 7.091 0.80 28.58 260 THR A CA 1
ATOM 993 C C . THR A 1 113 ? 10.830 -4.079 8.022 0.80 36.92 260 THR A C 1
ATOM 994 O O . THR A 1 113 ? 10.772 -5.275 8.030 0.80 41.00 260 THR A O 1
#

Solvent-accessible surface area: 7336 Å² total; per-residue (Å²): 99,104,153,158,129,125,122,143,173,130,104,114,72,54,0,29,33,0,51,6,130,171,110,19,170,43,79,103,27,101,53,38,14,148,16,1,58,21,13,1,0,0,0,1,3,30,13,112,57,0,3,10,0,20,1,77,97,9,40,155,79,0,110,98,78,0,64,104,23,2,107,18,7,62,57,128,100,62,98,31,196,4,161,42,68,110,10,102,50,63,81,19,39,128,41,0,48,150,48,23,21,130,73,59,102,22,73,55,38,107,140,17,143

Nearest PDB structures (foldseek):
  5faf-assembly1_A  TM=1.009E+00  e=1.020E-24  Homo sapiens
  6qw3-assembly1_A  TM=9.954E-01  e=9.701E-21  Homo sapiens
  6h1f-assembly1_B  TM=9.877E-01  e=2.905E-20  Homo sapiens
  5fae-assembly1_A  TM=8.725E-01  e=1.177E-20  Homo sapiens
  8vkh-assembly1_G  TM=9.005E-01  e=4.010E-20  Homo sapiens